Protein AF-A0A938G6I0-F1 (afdb_monomer)

Solvent-accessible surface area (backbone atoms only — not comparable to full-atom values): 7356 Å² total; per-residue (Å²): 133,81,82,84,54,78,93,68,68,74,86,89,58,90,56,39,65,61,42,30,53,54,43,53,52,42,55,72,77,40,34,78,64,28,43,48,64,47,94,86,26,35,68,63,27,29,54,54,15,49,56,52,21,49,72,75,74,45,82,75,90,55,61,20,56,57,22,28,51,54,26,38,61,70,45,63,64,65,42,77,38,63,44,85,41,86,46,99,92,44,81,42,45,28,29,26,34,36,41,43,80,79,64,86,80,63,58,55,76,81,36,58,67,30,36,68,71,62,56,69,50,82,68,86,130

Sequence (125 aa):
MKPLDLANWFVYDGEWEPTIAMKRELLAQRRESVLAFRDDAHDVAQEAAELVLAWVGKSTERRGVDALVDAALAVPDDLTVLRSIDTPDGEQLPFVAGVVCSPSRWRLTEKIGLDMLAVHKPVAL

Structure (mmCIF, N/CA/C/O backbone):
data_AF-A0A938G6I0-F1
#
_entry.id   AF-A0A938G6I0-F1
#
loop_
_atom_site.group_PDB
_atom_site.id
_atom_site.type_symbol
_atom_site.label_atom_id
_atom_site.label_alt_id
_atom_site.label_comp_id
_atom_site.label_asym_id
_atom_site.label_entity_id
_atom_site.label_seq_id
_atom_site.pdbx_PDB_ins_code
_atom_site.Cartn_x
_atom_site.Cartn_y
_atom_site.Cartn_z
_atom_site.occupancy
_atom_site.B_iso_or_equiv
_atom_site.auth_seq_id
_atom_site.auth_comp_id
_atom_site.auth_asym_id
_atom_site.auth_atom_id
_atom_site.pdbx_PDB_model_num
ATOM 1 N N . MET A 1 1 ? 16.148 13.675 -0.722 1.00 54.66 1 MET A N 1
ATOM 2 C CA . MET A 1 1 ? 15.130 12.979 0.091 1.00 54.66 1 MET A CA 1
ATOM 3 C C . MET A 1 1 ? 15.668 12.887 1.514 1.00 54.66 1 MET A C 1
ATOM 5 O O . MET A 1 1 ? 16.864 12.651 1.649 1.00 54.66 1 MET A O 1
ATOM 9 N N . LYS A 1 2 ? 14.867 13.153 2.553 1.00 74.69 2 LYS A N 1
ATOM 10 C CA . LYS A 1 2 ? 15.289 12.840 3.930 1.00 74.69 2 LYS A CA 1
ATOM 11 C C . LYS A 1 2 ? 15.040 11.344 4.172 1.00 74.69 2 LYS A C 1
ATOM 13 O O . LYS A 1 2 ? 14.037 10.856 3.655 1.00 74.69 2 LYS A O 1
ATOM 18 N N . PRO A 1 3 ? 15.919 10.634 4.898 1.00 84.38 3 PRO A N 1
ATOM 19 C CA . PRO A 1 3 ? 15.648 9.259 5.302 1.00 84.38 3 PRO A CA 1
ATOM 20 C C . PRO A 1 3 ? 14.330 9.171 6.074 1.00 84.38 3 PRO A C 1
ATOM 22 O O . PRO A 1 3 ? 13.983 10.100 6.808 1.00 84.38 3 PRO A O 1
ATOM 25 N N . LEU A 1 4 ? 13.612 8.067 5.894 1.00 84.56 4 LEU A N 1
ATOM 26 C CA . LEU A 1 4 ? 12.390 7.781 6.632 1.00 84.56 4 LEU A CA 1
ATOM 27 C C . LEU A 1 4 ? 12.716 7.547 8.116 1.00 84.56 4 LEU A C 1
ATOM 29 O O . LEU A 1 4 ? 13.595 6.744 8.431 1.00 84.56 4 LEU A O 1
ATOM 33 N N . ASP A 1 5 ? 12.009 8.227 9.020 1.00 90.25 5 ASP A N 1
ATOM 34 C CA . ASP A 1 5 ? 12.092 7.957 10.457 1.00 90.25 5 ASP A CA 1
ATOM 35 C C . ASP A 1 5 ? 11.136 6.821 10.825 1.00 90.25 5 ASP A C 1
ATOM 37 O O . ASP A 1 5 ? 9.941 7.027 11.032 1.00 90.25 5 ASP A O 1
ATOM 41 N N . LEU A 1 6 ? 11.678 5.607 10.918 1.00 88.81 6 LEU A N 1
ATOM 42 C CA . LEU A 1 6 ? 10.903 4.420 11.269 1.00 88.81 6 LEU A CA 1
ATOM 43 C C . LEU A 1 6 ? 10.353 4.459 12.700 1.00 88.81 6 LEU A C 1
ATOM 45 O O . LEU A 1 6 ? 9.429 3.710 12.990 1.00 88.81 6 LEU A O 1
ATOM 49 N N . ALA A 1 7 ? 10.858 5.308 13.601 1.00 90.12 7 ALA A N 1
ATOM 50 C CA . ALA A 1 7 ? 10.266 5.432 14.935 1.00 90.12 7 ALA A CA 1
ATOM 51 C C . ALA A 1 7 ? 8.933 6.200 14.907 1.00 90.12 7 ALA A C 1
ATOM 53 O O . ALA A 1 7 ? 8.085 5.983 15.768 1.00 90.12 7 ALA A O 1
ATOM 54 N N . ASN A 1 8 ? 8.736 7.062 13.905 1.00 90.31 8 ASN A N 1
ATOM 55 C CA . ASN A 1 8 ? 7.579 7.950 13.771 1.00 90.31 8 ASN A CA 1
ATOM 56 C C . ASN A 1 8 ? 7.008 7.893 12.345 1.00 90.31 8 ASN A C 1
ATOM 58 O O . ASN A 1 8 ? 6.769 8.929 11.727 1.00 90.31 8 ASN A O 1
ATOM 62 N N . TRP A 1 9 ? 6.848 6.682 11.799 1.00 93.06 9 TRP A N 1
ATOM 63 C CA . TRP A 1 9 ? 6.486 6.497 10.393 1.00 93.06 9 TRP A CA 1
ATOM 64 C C . TRP A 1 9 ? 5.067 6.995 10.090 1.00 93.06 9 TRP A C 1
ATOM 66 O O . TRP A 1 9 ? 4.906 7.899 9.271 1.00 93.06 9 TRP A O 1
ATOM 76 N N . PHE A 1 10 ? 4.048 6.439 10.750 1.00 92.56 10 PHE A N 1
ATOM 77 C CA . PHE A 1 10 ? 2.653 6.834 10.545 1.00 92.56 10 PHE A CA 1
ATOM 78 C C . PHE A 1 10 ? 2.139 7.684 11.706 1.00 92.56 10 PHE A C 1
ATOM 80 O O . PHE A 1 10 ? 2.535 7.504 12.860 1.00 92.56 10 PHE A O 1
ATOM 87 N N . VAL A 1 11 ? 1.230 8.608 11.399 1.00 91.06 11 VAL A N 1
ATOM 88 C CA . VAL A 1 11 ? 0.628 9.507 12.388 1.00 91.06 11 VAL A CA 1
ATOM 89 C C . VAL A 1 11 ? -0.610 8.847 12.980 1.00 91.06 11 VAL A C 1
ATOM 91 O O . VAL A 1 11 ? -1.516 8.449 12.255 1.00 91.06 11 VAL A O 1
ATOM 94 N N . TYR A 1 12 ? -0.650 8.742 14.307 1.00 92.25 12 TYR A N 1
ATOM 95 C CA . TYR A 1 12 ? -1.831 8.270 15.020 1.00 92.25 12 TYR A CA 1
ATOM 96 C C . TYR A 1 12 ? -2.694 9.460 15.449 1.00 92.25 12 TYR A C 1
ATOM 98 O O . TYR A 1 12 ? -2.299 10.233 16.325 1.00 92.25 12 TYR A O 1
ATOM 106 N N . ASP A 1 13 ? -3.867 9.610 14.837 1.00 94.06 13 ASP A N 1
ATOM 107 C CA . ASP A 1 13 ? -4.823 10.677 15.129 1.00 94.06 13 ASP A CA 1
ATOM 108 C C . ASP A 1 13 ? -6.284 10.192 15.024 1.00 94.06 13 ASP A C 1
ATOM 110 O O . ASP A 1 13 ? -6.568 8.995 14.926 1.00 94.06 13 ASP A O 1
ATOM 114 N N . GLY A 1 14 ? -7.232 11.131 15.106 1.00 95.19 14 GLY A N 1
ATOM 115 C CA . GLY A 1 14 ? -8.665 10.836 15.049 1.00 95.19 14 GLY A CA 1
ATOM 116 C C . GLY A 1 14 ? -9.153 10.288 13.704 1.00 95.19 14 GLY A C 1
ATOM 117 O O . GLY A 1 14 ? -10.247 9.729 13.661 1.00 95.19 14 GLY A O 1
ATOM 118 N N . GLU A 1 15 ? -8.358 10.397 12.637 1.00 94.56 15 GLU A N 1
ATOM 119 C CA . GLU A 1 15 ? -8.715 9.928 11.295 1.00 94.56 15 GLU A CA 1
ATOM 120 C C . GLU A 1 15 ? -8.315 8.471 11.054 1.00 94.56 15 GLU A C 1
ATOM 122 O O . GLU A 1 15 ? -8.711 7.892 10.040 1.00 94.56 15 GLU A O 1
ATOM 127 N N . TRP A 1 16 ? -7.590 7.845 11.989 1.00 96.62 16 TRP A N 1
ATOM 128 C CA . TRP A 1 16 ? -7.101 6.478 11.830 1.00 96.62 16 TRP A CA 1
ATOM 129 C C . TRP A 1 16 ? -8.227 5.480 11.535 1.00 96.62 16 TRP A C 1
ATOM 131 O O . TRP A 1 16 ? -8.306 4.915 10.445 1.00 96.62 16 TRP A O 1
ATOM 141 N N . GLU A 1 17 ? -9.140 5.289 12.488 1.00 97.50 17 GLU A N 1
ATOM 142 C CA . GLU A 1 17 ? -10.243 4.33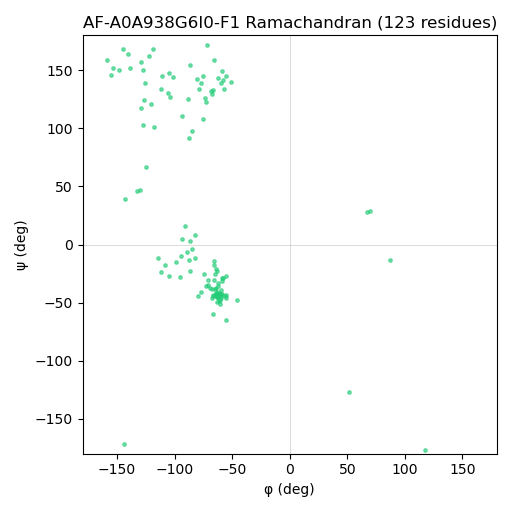3 12.349 1.00 97.50 17 GLU A CA 1
ATOM 143 C C . GLU A 1 17 ? -11.257 4.719 11.253 1.00 97.50 17 GLU A C 1
ATOM 145 O O . GLU A 1 17 ? -11.622 3.839 10.464 1.00 97.50 17 GLU A O 1
ATOM 150 N N . PRO A 1 18 ? -11.686 5.994 11.117 1.00 97.88 18 PRO A N 1
ATOM 151 C CA . PRO A 1 18 ? -12.545 6.411 10.006 1.00 97.88 18 PRO A CA 1
ATOM 152 C C . PRO A 1 18 ? -11.951 6.092 8.630 1.00 97.88 18 PRO A C 1
ATOM 154 O O . PRO A 1 18 ? -12.649 5.561 7.761 1.00 97.88 18 PRO A O 1
ATOM 157 N N . THR A 1 19 ? -10.652 6.342 8.442 1.00 97.62 19 THR A N 1
ATOM 158 C CA . THR A 1 19 ? -9.971 6.057 7.175 1.00 97.62 19 THR A CA 1
ATOM 159 C C . THR A 1 19 ? -9.906 4.554 6.921 1.00 97.62 19 THR A C 1
ATOM 161 O O . THR A 1 19 ? -10.231 4.106 5.821 1.00 97.62 19 THR A O 1
ATOM 164 N N . ILE A 1 20 ? -9.566 3.740 7.928 1.00 98.19 20 ILE A N 1
ATOM 165 C CA . ILE A 1 20 ? -9.575 2.275 7.785 1.00 98.19 20 ILE A CA 1
ATOM 166 C C . ILE A 1 20 ? -10.967 1.754 7.401 1.00 98.19 20 ILE A C 1
ATOM 168 O O . ILE A 1 20 ? -11.069 0.897 6.517 1.00 98.19 20 ILE A O 1
ATOM 172 N N . ALA A 1 21 ? -12.037 2.263 8.015 1.00 98.31 21 ALA A N 1
ATOM 173 C CA . ALA A 1 21 ? -13.407 1.869 7.687 1.00 98.31 21 ALA A CA 1
ATOM 174 C C . ALA A 1 21 ? -13.758 2.188 6.221 1.00 98.31 21 ALA A C 1
ATOM 176 O O . ALA A 1 21 ? -14.195 1.294 5.491 1.00 98.31 21 ALA A O 1
ATOM 177 N N . MET A 1 22 ? -13.459 3.407 5.758 1.00 98.12 22 MET A N 1
ATOM 178 C CA . MET A 1 22 ? -13.633 3.807 4.357 1.00 98.12 22 MET A CA 1
ATOM 179 C C . MET A 1 22 ? -12.870 2.878 3.398 1.00 98.12 22 MET A C 1
ATOM 181 O O . MET A 1 22 ? -13.414 2.433 2.385 1.00 98.12 22 MET A O 1
ATOM 185 N N . LYS A 1 23 ? -11.616 2.532 3.717 1.00 98.56 23 LYS A N 1
ATOM 186 C CA . LYS A 1 23 ? -10.807 1.639 2.873 1.00 98.56 23 LYS A CA 1
ATOM 187 C C . LYS A 1 23 ? -11.382 0.230 2.787 1.00 98.56 23 LYS A C 1
ATOM 189 O O . LYS A 1 23 ? -11.382 -0.357 1.704 1.00 98.56 23 LYS A O 1
ATOM 194 N N . ARG A 1 24 ? -11.926 -0.308 3.886 1.00 98.56 24 ARG A N 1
ATOM 195 C CA . ARG A 1 24 ? -12.623 -1.609 3.873 1.00 98.56 24 ARG A CA 1
ATOM 196 C C . ARG A 1 24 ? -13.821 -1.590 2.930 1.00 98.56 24 ARG A C 1
ATOM 198 O O . ARG A 1 24 ? -13.987 -2.528 2.152 1.00 98.56 24 ARG A O 1
ATOM 205 N N . GLU A 1 25 ? -14.625 -0.531 2.967 1.00 98.31 25 GLU A N 1
ATOM 206 C CA . GLU A 1 25 ? -15.783 -0.380 2.081 1.00 98.31 25 GLU A CA 1
ATOM 207 C C . GLU A 1 25 ? -15.368 -0.292 0.609 1.00 98.31 25 GLU A C 1
ATOM 209 O O . GLU A 1 25 ? -15.924 -0.999 -0.234 1.00 98.31 25 GLU A O 1
ATOM 214 N N . LEU A 1 26 ? -14.347 0.509 0.295 1.00 98.19 26 LEU A N 1
ATOM 215 C CA . LEU A 1 26 ? -13.832 0.649 -1.068 1.00 98.19 26 LEU A CA 1
ATOM 216 C C . LEU A 1 26 ? -13.238 -0.657 -1.605 1.00 98.19 26 LEU A C 1
ATOM 218 O O . LEU A 1 26 ? -13.522 -1.034 -2.741 1.00 98.19 26 LEU A O 1
ATOM 222 N N . LEU A 1 27 ? -12.475 -1.390 -0.793 1.00 97.94 27 LEU A N 1
ATOM 223 C CA . LEU A 1 27 ? -11.941 -2.700 -1.171 1.00 97.94 27 LEU A CA 1
ATOM 224 C C . LEU A 1 27 ? -13.039 -3.752 -1.367 1.00 97.94 27 LEU A C 1
ATOM 226 O O . LEU A 1 27 ? -12.864 -4.648 -2.191 1.00 97.94 27 LEU A O 1
ATOM 230 N N . ALA A 1 28 ? -14.156 -3.652 -0.643 1.00 98.00 28 ALA A N 1
ATOM 231 C CA . ALA A 1 28 ? -15.294 -4.555 -0.801 1.00 98.00 28 ALA A CA 1
ATOM 232 C C . ALA A 1 28 ? -16.138 -4.226 -2.044 1.00 98.00 28 ALA A C 1
ATOM 234 O O . ALA A 1 28 ? -16.573 -5.131 -2.751 1.00 98.00 28 ALA A O 1
ATOM 235 N N . GLN A 1 29 ? -16.374 -2.941 -2.318 1.00 97.62 29 GLN A N 1
ATOM 236 C CA . GLN A 1 29 ? -17.306 -2.504 -3.364 1.00 97.62 29 GLN A CA 1
ATOM 237 C C . GLN A 1 29 ? -16.631 -2.196 -4.704 1.00 97.62 29 GLN A C 1
ATOM 239 O O . GLN A 1 29 ? -17.274 -2.260 -5.749 1.00 97.62 29 GLN A O 1
ATOM 244 N N . ARG A 1 30 ? -15.357 -1.794 -4.688 1.00 95.75 30 ARG A N 1
ATOM 245 C CA . ARG A 1 30 ? -14.642 -1.242 -5.849 1.00 95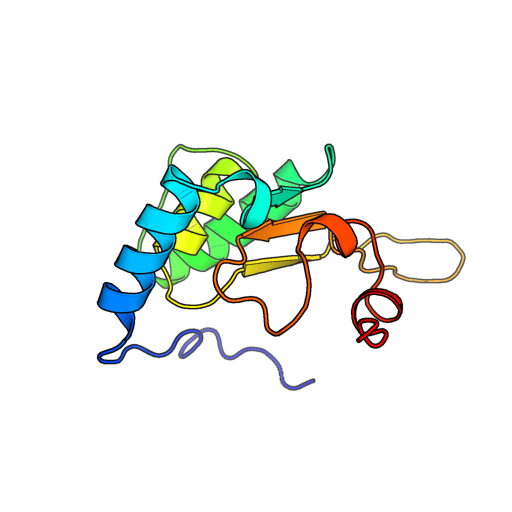.75 30 ARG A CA 1
ATOM 246 C C . ARG A 1 30 ? -13.182 -1.691 -5.897 1.00 95.75 30 ARG A C 1
ATOM 248 O O . ARG A 1 30 ? -12.311 -0.902 -6.272 1.00 95.75 30 ARG A O 1
ATOM 255 N N . ARG A 1 31 ? -12.915 -2.957 -5.548 1.00 96.81 31 ARG A N 1
ATOM 256 C CA . ARG A 1 31 ? -11.560 -3.531 -5.454 1.00 96.81 31 ARG A CA 1
ATOM 257 C C . ARG A 1 31 ? -10.682 -3.179 -6.654 1.00 96.81 31 ARG A C 1
ATOM 259 O O . ARG A 1 31 ? -9.580 -2.693 -6.461 1.00 96.81 31 ARG A O 1
ATOM 266 N N . GLU A 1 32 ? -11.196 -3.337 -7.869 1.00 95.19 32 GLU A N 1
ATOM 267 C CA . GLU A 1 32 ? -10.452 -3.085 -9.116 1.00 95.19 32 GLU A CA 1
ATOM 268 C C . GLU A 1 32 ? -10.038 -1.618 -9.319 1.00 95.19 32 GLU A C 1
ATOM 270 O O . GLU A 1 32 ? -9.109 -1.335 -10.069 1.00 95.19 32 GLU A O 1
ATOM 275 N N . SER A 1 33 ? -10.708 -0.668 -8.658 1.00 94.44 33 SER A N 1
ATOM 276 C CA . SER A 1 33 ? -10.332 0.750 -8.728 1.00 94.44 33 SER A CA 1
ATOM 277 C C . SER A 1 33 ? -9.276 1.156 -7.702 1.00 94.44 33 SER A C 1
ATOM 279 O O . SER A 1 33 ? -8.588 2.152 -7.917 1.00 94.44 33 SER A O 1
ATOM 281 N N . VAL A 1 34 ? -9.153 0.400 -6.605 1.00 97.69 34 VAL A N 1
ATOM 282 C CA . VAL A 1 34 ? -8.284 0.743 -5.466 1.00 97.69 34 VAL A CA 1
ATOM 283 C C . VAL A 1 34 ? -7.133 -0.231 -5.268 1.00 97.69 34 VAL A C 1
ATOM 285 O O . VAL A 1 34 ? -6.218 0.067 -4.514 1.00 97.69 34 VAL A O 1
ATOM 288 N N . LEU A 1 35 ? -7.150 -1.380 -5.940 1.00 98.44 35 LEU A N 1
ATOM 289 C CA . LEU A 1 35 ? -6.070 -2.354 -5.956 1.00 98.44 35 LEU A CA 1
ATOM 290 C C . LEU A 1 35 ? -5.691 -2.653 -7.405 1.00 98.44 35 LEU A C 1
ATOM 292 O O . LEU A 1 35 ? -6.523 -3.103 -8.189 1.00 98.44 35 LEU A O 1
ATOM 296 N N . ALA A 1 36 ? -4.417 -2.464 -7.730 1.00 98.19 36 ALA A N 1
ATOM 297 C CA . ALA A 1 36 ? -3.840 -2.904 -8.991 1.00 98.19 36 ALA A CA 1
ATOM 298 C C . ALA A 1 36 ? -2.370 -3.270 -8.791 1.00 98.19 36 ALA A C 1
ATOM 300 O O . ALA A 1 36 ? -1.687 -2.728 -7.918 1.00 98.19 36 ALA A O 1
ATOM 301 N N . PHE A 1 37 ? -1.897 -4.214 -9.595 1.00 98.44 37 PHE A N 1
ATOM 302 C CA . PHE A 1 37 ? -0.559 -4.773 -9.489 1.00 98.44 37 PHE A CA 1
ATOM 303 C C . PHE A 1 37 ? -0.138 -5.420 -10.810 1.00 98.44 37 PHE A C 1
ATOM 305 O O . PHE A 1 37 ? -0.980 -5.756 -11.640 1.00 98.44 37 PHE A O 1
ATOM 312 N N . ARG A 1 38 ? 1.171 -5.579 -10.998 1.00 97.62 38 ARG A N 1
ATOM 313 C CA . ARG A 1 38 ? 1.767 -6.419 -12.041 1.00 97.62 38 ARG A CA 1
ATOM 314 C C . ARG A 1 38 ? 1.907 -7.857 -11.548 1.00 97.62 38 ARG A C 1
ATOM 316 O O . ARG A 1 38 ? 2.089 -8.083 -10.354 1.00 97.62 38 ARG A O 1
ATOM 323 N N . ASP A 1 39 ? 1.926 -8.809 -12.475 1.00 96.50 39 ASP A N 1
ATOM 324 C CA . ASP A 1 39 ? 2.110 -10.237 -12.167 1.00 96.50 39 ASP A CA 1
ATOM 325 C C . ASP A 1 39 ? 3.424 -10.521 -11.417 1.00 96.50 39 ASP A C 1
ATOM 327 O O . ASP A 1 39 ? 3.508 -11.445 -10.611 1.00 96.50 39 ASP A O 1
ATOM 331 N N . ASP A 1 40 ? 4.447 -9.694 -11.637 1.00 96.00 40 ASP A N 1
ATOM 332 C CA . ASP A 1 40 ? 5.754 -9.780 -10.991 1.00 96.00 40 ASP A CA 1
ATOM 333 C C . ASP A 1 40 ? 5.853 -8.960 -9.693 1.00 96.00 40 ASP A C 1
ATOM 335 O O . ASP A 1 40 ? 6.953 -8.683 -9.237 1.00 96.00 40 ASP A O 1
ATOM 339 N N . ALA A 1 41 ? 4.750 -8.527 -9.077 1.00 97.88 41 ALA A N 1
ATOM 340 C CA . ALA A 1 41 ? 4.815 -7.635 -7.913 1.00 97.88 41 ALA A CA 1
ATOM 341 C C . ALA A 1 41 ? 4.777 -8.344 -6.545 1.00 97.88 41 ALA A C 1
ATOM 343 O O . ALA A 1 41 ? 4.954 -7.689 -5.519 1.00 97.88 41 ALA A O 1
ATOM 344 N N . HIS A 1 42 ? 4.495 -9.650 -6.497 1.00 98.31 42 HIS A N 1
ATOM 345 C CA . HIS A 1 42 ? 4.119 -10.333 -5.252 1.00 98.31 42 HIS A CA 1
ATOM 346 C C . HIS A 1 42 ? 5.215 -10.366 -4.174 1.00 98.31 42 HIS A C 1
ATOM 348 O O . HIS A 1 42 ? 4.910 -10.170 -3.005 1.00 98.31 42 HIS A O 1
ATOM 354 N N . ASP A 1 43 ? 6.469 -10.609 -4.529 1.00 98.06 43 ASP A N 1
ATOM 355 C CA . ASP A 1 43 ? 7.621 -10.603 -3.614 1.00 98.06 43 ASP A CA 1
ATOM 356 C C . ASP A 1 43 ? 7.863 -9.221 -2.982 1.00 98.06 43 ASP A C 1
ATOM 358 O O . ASP A 1 43 ? 7.938 -9.110 -1.762 1.00 98.06 43 ASP A O 1
ATOM 362 N N . VAL A 1 44 ? 7.899 -8.155 -3.785 1.00 97.94 44 VAL A N 1
ATOM 363 C CA . VAL A 1 44 ? 8.129 -6.790 -3.281 1.00 97.94 44 VAL A CA 1
ATOM 364 C C . VAL A 1 44 ? 6.913 -6.287 -2.492 1.00 97.94 44 VAL A C 1
ATOM 366 O O . VAL A 1 44 ? 7.052 -5.602 -1.480 1.00 97.94 44 VAL A O 1
ATOM 369 N N . ALA A 1 45 ? 5.699 -6.668 -2.906 1.00 98.62 45 ALA A N 1
ATOM 370 C 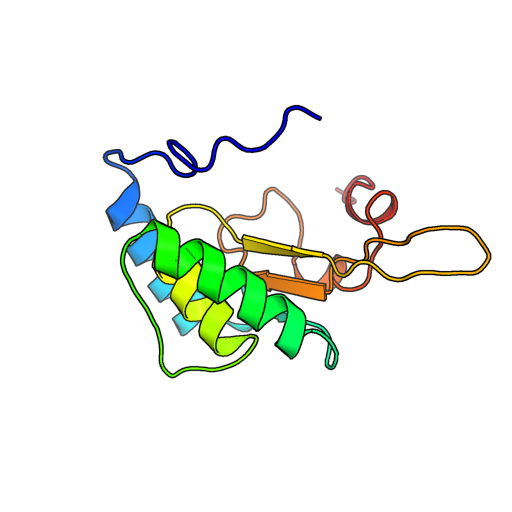CA . ALA A 1 45 ? 4.480 -6.382 -2.153 1.00 98.62 45 ALA A CA 1
ATOM 371 C C . ALA A 1 45 ? 4.462 -7.088 -0.787 1.00 98.62 45 ALA A C 1
ATOM 373 O O . ALA A 1 45 ? 3.997 -6.496 0.186 1.00 98.62 45 ALA A O 1
ATOM 374 N N . GLN A 1 46 ? 4.979 -8.321 -0.703 1.00 98.69 46 GLN A N 1
ATOM 375 C CA . GLN A 1 46 ? 5.134 -9.045 0.562 1.00 98.69 46 GLN A CA 1
ATOM 376 C C . GLN A 1 46 ? 6.062 -8.284 1.511 1.00 98.69 46 GLN A C 1
ATOM 378 O O . GLN A 1 46 ? 5.682 -8.035 2.651 1.00 98.69 46 GLN A O 1
ATOM 383 N N . GLU A 1 47 ? 7.250 -7.902 1.042 1.00 98.31 47 GLU A N 1
ATOM 384 C CA . GLU A 1 47 ? 8.240 -7.195 1.860 1.00 98.31 47 GLU A CA 1
ATOM 385 C C . GLU A 1 47 ? 7.682 -5.867 2.390 1.00 98.31 47 GLU A C 1
ATOM 387 O O . GLU A 1 47 ? 7.752 -5.583 3.587 1.00 98.31 47 GLU A O 1
ATOM 392 N N . ALA A 1 48 ? 7.037 -5.082 1.520 1.00 98.06 48 ALA A N 1
ATOM 393 C CA . ALA A 1 48 ? 6.385 -3.839 1.919 1.00 98.06 48 ALA A CA 1
ATOM 394 C C . ALA A 1 48 ? 5.293 -4.073 2.978 1.00 98.06 48 ALA A C 1
ATOM 396 O O . ALA A 1 48 ? 5.199 -3.324 3.954 1.00 98.06 48 ALA A O 1
ATOM 397 N N . ALA A 1 49 ? 4.482 -5.122 2.810 1.00 98.75 49 ALA A N 1
ATOM 398 C CA . ALA A 1 49 ? 3.439 -5.473 3.763 1.00 98.75 49 ALA A CA 1
ATOM 399 C C . ALA A 1 49 ? 4.009 -5.853 5.133 1.00 98.75 49 ALA A C 1
ATOM 401 O O . ALA A 1 49 ? 3.507 -5.386 6.153 1.00 98.75 49 ALA A O 1
ATOM 402 N N . GLU A 1 50 ? 5.060 -6.673 5.162 1.00 98.50 50 GLU A N 1
ATOM 403 C CA . GLU A 1 50 ? 5.725 -7.107 6.392 1.00 98.50 50 GLU A CA 1
ATOM 404 C C . GLU A 1 50 ? 6.312 -5.925 7.164 1.00 98.50 50 GLU A C 1
ATOM 406 O O . GLU A 1 50 ? 6.116 -5.843 8.375 1.00 98.50 50 GLU A O 1
ATOM 411 N N . LEU A 1 51 ? 6.952 -4.974 6.476 1.00 97.38 51 LEU A N 1
ATOM 412 C CA . LEU A 1 51 ? 7.496 -3.765 7.099 1.00 97.38 51 LEU A CA 1
ATOM 413 C C . LEU A 1 51 ? 6.402 -2.915 7.759 1.00 97.38 51 LEU A C 1
ATOM 415 O O . LEU A 1 51 ? 6.538 -2.516 8.917 1.00 97.38 51 LEU A O 1
ATOM 419 N N . VAL A 1 52 ? 5.305 -2.658 7.041 1.00 98.12 52 VAL A N 1
ATOM 420 C CA . VAL A 1 52 ? 4.189 -1.847 7.552 1.00 98.12 52 VAL A CA 1
ATOM 421 C C . VAL A 1 52 ? 3.470 -2.558 8.698 1.00 98.12 52 VAL A C 1
ATOM 423 O O . VAL A 1 52 ? 3.204 -1.948 9.734 1.00 98.12 52 VAL A O 1
ATOM 426 N N . LEU A 1 53 ? 3.174 -3.852 8.546 1.00 98.44 53 LEU A N 1
ATOM 427 C CA . LEU A 1 53 ? 2.494 -4.638 9.575 1.00 98.44 53 LEU A CA 1
ATOM 428 C C . LEU A 1 53 ? 3.349 -4.762 10.838 1.00 98.44 53 LEU A C 1
ATOM 430 O O . LEU A 1 53 ? 2.831 -4.545 11.932 1.00 98.44 53 LEU A O 1
ATOM 434 N N . ALA A 1 54 ? 4.650 -5.029 10.700 1.00 97.56 54 ALA A N 1
ATOM 435 C CA . ALA A 1 54 ? 5.563 -5.088 11.835 1.00 97.56 54 ALA A CA 1
ATOM 436 C C . ALA A 1 54 ? 5.606 -3.756 12.594 1.00 97.56 54 ALA A C 1
ATOM 438 O O . ALA A 1 54 ? 5.602 -3.759 13.825 1.00 97.56 54 ALA A O 1
ATOM 439 N N . TRP A 1 55 ? 5.579 -2.624 11.880 1.00 97.06 55 TRP A N 1
ATOM 440 C CA . TRP A 1 55 ? 5.568 -1.297 12.498 1.00 97.06 55 TRP A CA 1
ATOM 441 C C . TRP A 1 55 ? 4.335 -1.065 13.383 1.00 97.06 55 TRP A C 1
ATOM 443 O O . TRP A 1 55 ? 4.464 -0.573 14.501 1.00 97.06 55 TRP A O 1
ATOM 453 N N . VAL A 1 56 ? 3.146 -1.491 12.939 1.00 96.62 56 VAL A N 1
ATOM 454 C CA . VAL A 1 56 ? 1.913 -1.429 13.752 1.00 96.62 56 VAL A CA 1
ATOM 455 C C . VAL A 1 56 ? 1.766 -2.598 14.743 1.00 96.62 56 VAL A C 1
ATOM 457 O O . VAL A 1 56 ? 0.702 -2.763 15.343 1.00 96.62 56 VAL A O 1
ATOM 460 N N . GLY A 1 57 ? 2.791 -3.443 14.905 1.00 97.31 57 GLY A N 1
ATOM 461 C CA . GLY A 1 57 ? 2.768 -4.591 15.816 1.00 97.31 57 GLY A CA 1
ATOM 462 C C . GLY A 1 57 ? 1.831 -5.726 15.385 1.00 97.31 57 GLY A C 1
ATOM 463 O O . GLY A 1 57 ? 1.285 -6.433 16.233 1.00 97.31 57 GLY A O 1
ATOM 464 N N . LYS A 1 58 ? 1.610 -5.889 14.078 1.00 98.06 58 LYS A N 1
ATOM 465 C CA . LYS A 1 58 ? 0.750 -6.918 13.475 1.00 98.06 58 LYS A CA 1
ATOM 466 C C . LYS A 1 58 ? 1.548 -7.836 12.547 1.00 98.06 58 LYS A C 1
ATOM 468 O O . LYS A 1 58 ? 2.678 -7.557 12.162 1.00 98.06 58 LYS A O 1
ATOM 473 N N . SER A 1 59 ? 0.917 -8.934 12.155 1.00 97.88 59 SER A N 1
ATOM 474 C CA . SER A 1 59 ? 1.379 -9.838 11.103 1.00 97.88 59 SER A CA 1
ATOM 475 C C . SER A 1 59 ? 0.174 -10.389 10.339 1.00 97.88 59 SER A C 1
ATOM 477 O O . SER A 1 59 ? -0.972 -10.219 10.763 1.00 97.88 59 SER A O 1
ATOM 479 N N . THR A 1 60 ? 0.421 -11.029 9.197 1.00 97.94 60 THR A N 1
ATOM 480 C CA . THR A 1 60 ? -0.609 -11.722 8.414 1.00 97.94 60 THR A CA 1
ATOM 481 C C . THR A 1 60 ? -0.079 -13.047 7.878 1.00 97.94 60 THR A C 1
ATOM 483 O O . THR A 1 60 ? 1.118 -13.198 7.641 1.00 97.94 60 THR A O 1
ATOM 486 N N . GLU A 1 61 ? -0.981 -14.006 7.678 1.00 98.12 61 GLU A N 1
ATOM 487 C CA . GLU A 1 61 ? -0.703 -15.263 6.972 1.00 98.12 61 GLU A CA 1
ATOM 488 C C . GLU A 1 61 ? -0.917 -15.137 5.454 1.00 98.12 61 GLU A C 1
ATOM 490 O O . GLU A 1 61 ? -0.499 -16.012 4.689 1.00 98.12 61 GLU A O 1
ATOM 495 N N . ARG A 1 62 ? -1.567 -14.054 4.997 1.00 98.50 62 ARG A N 1
ATOM 496 C CA . ARG A 1 62 ? -1.742 -13.772 3.567 1.00 98.50 62 ARG A CA 1
ATOM 497 C C . ARG A 1 62 ? -0.400 -13.480 2.909 1.00 98.50 62 ARG A C 1
ATOM 499 O O . ARG A 1 62 ? 0.574 -13.134 3.575 1.00 98.50 62 ARG A O 1
ATOM 506 N N . ARG A 1 63 ? -0.346 -13.637 1.582 1.00 98.50 63 ARG A N 1
ATOM 507 C CA . ARG A 1 63 ? 0.901 -13.545 0.817 1.00 98.50 63 ARG A CA 1
ATOM 508 C C . ARG A 1 63 ? 0.824 -12.566 -0.349 1.00 98.50 63 ARG A C 1
ATOM 510 O O . ARG A 1 63 ? -0.229 -12.361 -0.949 1.00 98.50 63 ARG A O 1
ATOM 517 N N . GLY A 1 64 ? 1.971 -11.985 -0.676 1.00 98.44 64 GLY A N 1
ATOM 518 C CA . GLY A 1 64 ? 2.173 -11.013 -1.739 1.00 98.44 64 GLY A CA 1
ATOM 519 C C . GLY A 1 64 ? 1.193 -9.852 -1.678 1.00 98.44 64 GLY A C 1
ATOM 520 O O . GLY A 1 64 ? 1.032 -9.216 -0.642 1.00 98.44 64 GLY A O 1
ATOM 521 N N . VAL A 1 65 ? 0.506 -9.585 -2.786 1.00 98.56 65 VAL A N 1
ATOM 522 C CA . VAL A 1 65 ? -0.458 -8.481 -2.879 1.00 98.56 65 VAL A CA 1
ATOM 523 C C . VAL A 1 65 ? -1.593 -8.590 -1.853 1.00 98.56 65 VAL A C 1
ATOM 525 O O . VAL A 1 65 ? -2.065 -7.571 -1.358 1.00 98.56 65 VAL A O 1
ATOM 528 N N . ASP A 1 66 ? -2.008 -9.795 -1.462 1.00 98.62 66 ASP A N 1
ATOM 529 C CA . ASP A 1 66 ? -3.030 -9.937 -0.423 1.00 98.62 66 ASP A CA 1
ATOM 530 C C . ASP A 1 66 ? -2.503 -9.560 0.971 1.00 98.62 66 ASP A C 1
ATOM 532 O O . ASP A 1 66 ? -3.262 -9.034 1.783 1.00 98.62 66 ASP A O 1
ATOM 536 N N . ALA A 1 67 ? -1.206 -9.753 1.236 1.00 98.75 67 ALA A N 1
ATOM 537 C CA . ALA A 1 67 ? -0.567 -9.212 2.436 1.00 98.75 67 ALA A CA 1
ATOM 538 C C . ALA A 1 67 ? -0.510 -7.677 2.385 1.00 98.75 67 ALA A C 1
ATOM 540 O O . ALA A 1 67 ? -0.764 -7.014 3.389 1.00 98.75 67 ALA A O 1
ATOM 541 N N . LEU A 1 68 ? -0.247 -7.103 1.203 1.00 98.81 68 LEU A N 1
ATOM 542 C CA . LEU A 1 68 ? -0.259 -5.6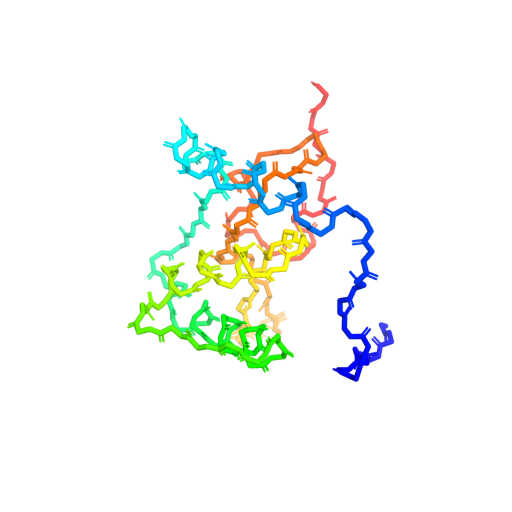51 0.997 1.00 98.81 68 LEU A CA 1
ATOM 543 C C . LEU A 1 68 ? -1.646 -5.046 1.255 1.00 98.81 68 LEU A C 1
ATOM 545 O O . LEU A 1 68 ? -1.738 -3.953 1.808 1.00 98.81 68 LEU A O 1
ATOM 549 N N . VAL A 1 69 ? -2.725 -5.758 0.918 1.00 98.81 69 VAL A N 1
ATOM 550 C CA . VAL A 1 69 ? -4.094 -5.350 1.277 1.00 98.81 69 VAL A CA 1
ATOM 551 C C . VAL A 1 69 ? -4.284 -5.317 2.792 1.00 98.81 69 VAL A C 1
ATOM 553 O O . VAL A 1 69 ? -4.833 -4.343 3.304 1.00 98.81 69 VAL A O 1
ATOM 556 N N . ASP A 1 70 ? -3.809 -6.329 3.521 1.00 98.81 70 ASP A N 1
ATOM 557 C CA . ASP A 1 70 ? -3.888 -6.335 4.986 1.00 98.81 70 ASP A CA 1
ATOM 558 C C . ASP A 1 70 ? -3.075 -5.184 5.601 1.00 98.81 70 ASP A C 1
ATOM 560 O O . ASP A 1 70 ? -3.558 -4.513 6.513 1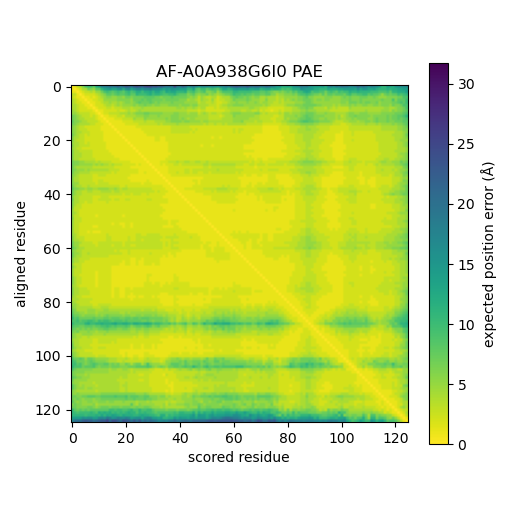.00 98.81 70 ASP A O 1
ATOM 564 N N . ALA A 1 71 ? -1.882 -4.904 5.066 1.00 98.69 71 ALA A N 1
ATOM 565 C CA . ALA A 1 71 ? -1.055 -3.770 5.475 1.00 98.69 71 ALA A CA 1
ATOM 566 C C . ALA A 1 71 ? -1.747 -2.423 5.212 1.00 98.69 71 ALA A C 1
ATOM 568 O O . ALA A 1 71 ? -1.809 -1.569 6.095 1.00 98.69 71 ALA A O 1
ATOM 569 N N . ALA A 1 72 ? -2.347 -2.252 4.033 1.00 98.44 72 ALA A N 1
ATOM 570 C CA . ALA A 1 72 ? -3.107 -1.054 3.690 1.00 98.44 72 ALA A CA 1
ATOM 571 C C . ALA A 1 72 ? -4.367 -0.886 4.553 1.00 98.44 72 ALA A C 1
ATOM 57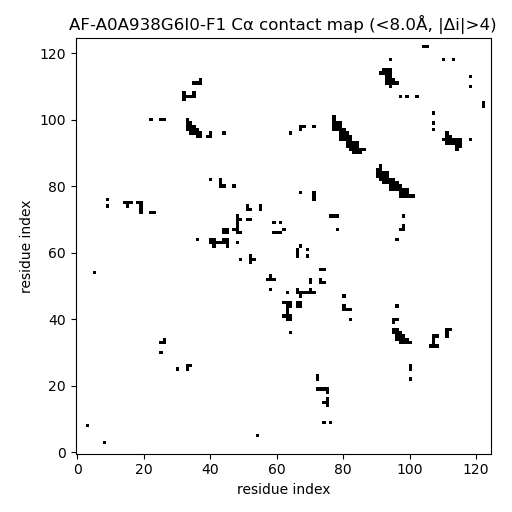3 O O . ALA A 1 72 ? -4.828 0.231 4.755 1.00 98.44 72 ALA A O 1
ATOM 574 N N . LEU A 1 73 ? -4.924 -1.971 5.095 1.00 98.44 73 LEU A N 1
ATOM 575 C CA . LEU A 1 73 ? -6.018 -1.940 6.071 1.00 98.44 73 LEU A CA 1
ATOM 576 C C . LEU A 1 73 ? -5.541 -1.792 7.525 1.00 98.44 73 LEU A C 1
ATOM 578 O O . LEU A 1 73 ? -6.366 -1.830 8.445 1.00 98.44 73 LEU A O 1
ATOM 582 N N . ALA A 1 74 ? -4.235 -1.639 7.742 1.00 98.19 74 ALA A N 1
ATOM 583 C CA . ALA A 1 74 ? -3.640 -1.490 9.060 1.00 98.19 74 ALA A CA 1
ATOM 584 C C . ALA A 1 74 ? -3.135 -0.071 9.356 1.00 98.19 74 ALA A C 1
ATOM 586 O O . ALA A 1 74 ? -2.969 0.233 10.532 1.00 98.19 74 ALA A O 1
ATOM 587 N N . VAL A 1 75 ? -2.937 0.770 8.336 1.00 97.56 75 VAL A N 1
ATOM 588 C CA . VAL A 1 75 ? -2.512 2.181 8.443 1.00 97.56 75 VAL A CA 1
ATOM 589 C C . VAL A 1 75 ? -3.447 3.087 7.637 1.00 97.56 75 VAL A C 1
ATOM 591 O O . VAL A 1 75 ? -4.070 2.566 6.721 1.00 97.56 75 VAL A O 1
ATOM 594 N N . PRO A 1 76 ? -3.580 4.398 7.907 1.00 96.50 76 PRO A N 1
ATOM 595 C CA . PRO A 1 76 ? -4.490 5.285 7.167 1.00 96.50 76 PRO A CA 1
ATOM 596 C C . PRO A 1 76 ? -4.008 5.601 5.748 1.00 96.50 76 PRO A C 1
ATOM 598 O O . PRO A 1 76 ? -4.820 5.639 4.824 1.00 96.50 76 PRO A O 1
ATOM 601 N N . ASP A 1 77 ? -2.698 5.732 5.557 1.00 96.06 77 ASP A N 1
ATOM 602 C CA . ASP A 1 77 ? -2.070 6.051 4.277 1.00 96.06 77 ASP A CA 1
ATOM 603 C C . ASP A 1 77 ? -2.379 5.027 3.173 1.00 96.06 77 ASP A C 1
ATOM 605 O O . ASP A 1 77 ? -2.566 3.827 3.413 1.00 96.06 77 ASP A O 1
ATOM 609 N N . ASP A 1 78 ? -2.419 5.520 1.937 1.00 96.81 78 ASP A N 1
ATOM 610 C CA . ASP A 1 78 ? -2.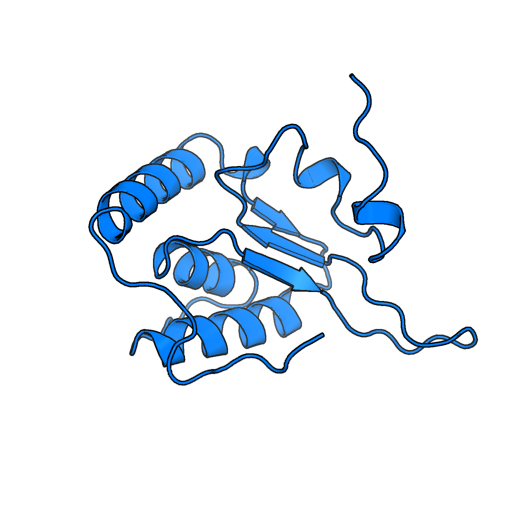434 4.685 0.740 1.00 96.81 78 ASP A CA 1
ATOM 611 C C . ASP A 1 78 ? -1.024 4.146 0.469 1.00 96.81 78 ASP A C 1
ATOM 613 O O . ASP A 1 78 ? -0.030 4.866 0.588 1.00 96.81 78 ASP A O 1
ATOM 617 N N . LEU A 1 79 ? -0.925 2.875 0.076 1.00 97.69 79 LEU A N 1
ATOM 618 C CA . LEU A 1 79 ? 0.361 2.211 -0.123 1.00 97.69 79 LEU A CA 1
ATOM 619 C C . LEU A 1 79 ? 0.657 2.040 -1.610 1.00 97.69 79 LEU A C 1
ATOM 621 O O . LEU A 1 79 ? -0.157 1.517 -2.373 1.00 97.69 79 LEU A O 1
ATOM 625 N N . THR A 1 80 ? 1.864 2.438 -2.009 1.00 97.25 80 THR A N 1
ATOM 626 C CA . THR A 1 80 ? 2.417 2.199 -3.346 1.00 97.25 80 THR A CA 1
ATOM 627 C C . THR A 1 80 ? 3.765 1.504 -3.221 1.00 97.25 80 THR A C 1
ATOM 629 O O . THR A 1 80 ? 4.553 1.820 -2.332 1.00 97.25 80 THR A O 1
ATOM 632 N N . VAL A 1 81 ? 4.017 0.532 -4.092 1.00 97.75 81 VAL A N 1
ATOM 633 C CA . VAL A 1 81 ? 5.209 -0.313 -4.065 1.00 97.75 81 VAL A CA 1
ATOM 634 C C . VAL A 1 81 ? 5.951 -0.149 -5.380 1.00 97.75 81 VAL A C 1
ATOM 636 O O . VAL A 1 81 ? 5.402 -0.410 -6.454 1.00 97.75 81 VAL A O 1
ATOM 639 N N . LEU A 1 82 ? 7.204 0.285 -5.287 1.00 96.75 82 LEU A N 1
ATOM 640 C CA . LEU A 1 82 ? 8.126 0.376 -6.414 1.00 96.75 82 LEU A CA 1
ATOM 641 C C . LEU A 1 82 ? 9.082 -0.815 -6.375 1.00 96.75 82 LEU A C 1
ATOM 643 O O . LEU A 1 82 ? 9.499 -1.231 -5.298 1.00 96.75 82 LEU A O 1
ATOM 647 N N . ARG A 1 83 ? 9.457 -1.338 -7.541 1.00 95.69 83 ARG A N 1
ATOM 648 C CA . ARG A 1 83 ? 10.493 -2.374 -7.658 1.00 95.69 83 ARG A CA 1
ATOM 649 C C . ARG A 1 83 ? 11.773 -1.733 -8.169 1.00 95.69 83 ARG A C 1
ATOM 651 O O . ARG A 1 83 ? 11.728 -1.108 -9.218 1.00 95.69 83 ARG A O 1
ATOM 658 N N . SER A 1 84 ? 12.893 -1.927 -7.479 1.00 93.75 84 SER A N 1
ATOM 659 C CA . SER A 1 84 ? 14.208 -1.606 -8.044 1.00 93.75 84 SER A CA 1
ATOM 660 C C . SER A 1 84 ? 14.582 -2.642 -9.103 1.00 93.75 84 SER A C 1
ATOM 662 O O . SER A 1 84 ? 14.500 -3.850 -8.865 1.00 93.75 84 SER A O 1
ATOM 664 N N . ILE A 1 85 ? 14.908 -2.164 -10.302 1.00 93.00 85 ILE A N 1
ATOM 665 C CA . ILE A 1 85 ? 15.350 -2.975 -11.435 1.00 93.00 85 ILE A CA 1
ATOM 666 C C . ILE A 1 85 ? 16.638 -2.370 -11.978 1.00 93.00 85 ILE A C 1
ATOM 668 O O . ILE A 1 85 ? 16.635 -1.252 -12.497 1.00 93.00 85 ILE A O 1
ATOM 672 N N . ASP A 1 86 ? 17.721 -3.138 -11.922 1.00 93.94 86 ASP A N 1
ATOM 673 C CA . ASP A 1 86 ? 18.973 -2.779 -12.577 1.00 93.94 86 ASP A CA 1
ATOM 674 C C . ASP A 1 86 ? 18.837 -2.941 -14.093 1.00 93.94 86 ASP A C 1
ATOM 676 O O . ASP A 1 86 ? 18.537 -4.025 -14.603 1.00 93.94 86 ASP A O 1
ATOM 680 N N . THR A 1 87 ? 19.078 -1.860 -14.831 1.00 89.31 87 THR A N 1
ATOM 681 C CA . THR A 1 87 ? 19.121 -1.869 -16.297 1.00 89.31 87 THR A CA 1
ATOM 682 C C . THR A 1 87 ? 20.476 -1.363 -16.794 1.00 89.31 87 THR A C 1
ATOM 684 O O . THR A 1 87 ? 21.191 -0.694 -16.044 1.00 89.31 87 THR A O 1
ATOM 687 N N . PRO A 1 88 ? 20.856 -1.628 -18.060 1.00 93.44 88 PRO A N 1
ATOM 688 C CA . PRO A 1 88 ? 22.079 -1.066 -18.640 1.00 93.44 88 PRO A CA 1
ATOM 689 C C . PRO A 1 88 ? 22.148 0.468 -18.580 1.00 93.44 88 PRO A C 1
ATOM 691 O O . PRO A 1 88 ? 23.243 1.023 -18.516 1.00 93.44 88 PRO A O 1
ATOM 694 N N . ASP A 1 89 ? 20.991 1.136 -18.561 1.00 89.31 89 ASP A N 1
ATOM 695 C CA . ASP A 1 89 ? 20.863 2.596 -18.525 1.00 89.31 89 ASP A CA 1
ATOM 696 C C . ASP A 1 89 ? 20.726 3.157 -17.092 1.00 89.31 89 ASP A C 1
ATOM 698 O O . ASP A 1 89 ? 20.529 4.359 -16.909 1.00 89.31 89 ASP A O 1
ATOM 702 N N . GLY A 1 90 ? 20.843 2.301 -16.068 1.00 90.25 90 GLY A N 1
ATOM 703 C CA . GLY A 1 90 ? 20.738 2.654 -14.650 1.00 90.25 90 GLY A CA 1
ATOM 704 C C . GLY A 1 90 ? 19.573 1.976 -13.925 1.00 90.25 90 GLY A C 1
ATOM 705 O O . GLY A 1 90 ? 18.851 1.151 -14.487 1.00 90.25 90 GLY A O 1
ATOM 706 N N . GLU A 1 91 ? 19.396 2.319 -12.650 1.00 92.31 91 GLU A N 1
ATOM 707 C CA . GLU A 1 91 ? 18.285 1.820 -11.835 1.00 92.31 91 GLU A CA 1
ATOM 708 C C . GLU A 1 91 ? 16.951 2.397 -12.329 1.00 92.31 91 GLU A C 1
ATOM 710 O O . GLU A 1 91 ? 16.798 3.608 -12.516 1.00 92.31 91 GLU A O 1
ATOM 715 N N . GLN A 1 92 ? 15.963 1.522 -12.498 1.00 91.81 92 GLN A N 1
ATOM 716 C CA . GLN A 1 92 ? 14.573 1.897 -12.717 1.00 91.81 92 GLN A CA 1
ATOM 717 C C . GLN A 1 92 ? 13.726 1.524 -11.503 1.00 91.81 92 GLN A C 1
ATOM 719 O O . GLN A 1 92 ? 13.940 0.495 -10.868 1.00 91.81 92 GLN A O 1
ATOM 724 N N . LEU A 1 93 ? 12.725 2.359 -11.218 1.00 94.00 93 LEU A N 1
ATOM 725 C CA . LEU A 1 93 ? 11.785 2.180 -10.110 1.00 94.00 93 LEU A CA 1
ATOM 726 C C . LEU A 1 93 ? 10.335 2.198 -10.619 1.00 94.00 93 LEU A C 1
ATOM 728 O O . LEU A 1 93 ? 9.609 3.161 -10.351 1.00 94.00 93 LEU A O 1
ATOM 732 N N . PRO A 1 94 ? 9.894 1.203 -11.413 1.00 96.12 94 PRO A N 1
ATOM 733 C CA . PRO A 1 94 ? 8.497 1.102 -11.809 1.00 96.12 94 PRO A CA 1
ATOM 734 C C . PRO A 1 94 ? 7.571 0.912 -10.607 1.00 96.12 94 PRO A C 1
ATOM 736 O O . PRO A 1 94 ? 7.880 0.173 -9.671 1.00 96.12 94 PRO A O 1
ATOM 739 N N . PHE A 1 95 ? 6.391 1.522 -10.682 1.00 97.00 95 PHE A N 1
ATOM 740 C CA . PHE A 1 95 ? 5.289 1.298 -9.754 1.00 97.00 95 PHE A CA 1
ATOM 741 C C . PHE A 1 95 ? 4.618 -0.048 -10.039 1.00 97.00 95 PHE A C 1
ATOM 743 O O . PHE A 1 95 ? 3.946 -0.204 -11.056 1.00 9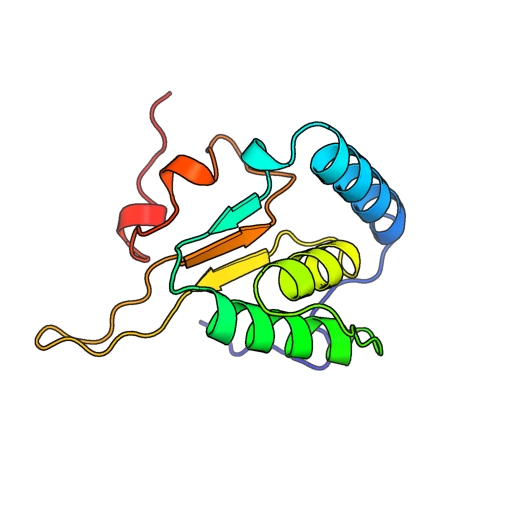7.00 95 PHE A O 1
ATOM 750 N N . VAL A 1 96 ? 4.817 -1.044 -9.173 1.00 98.12 96 VAL A N 1
ATOM 751 C CA . VAL A 1 96 ? 4.441 -2.438 -9.465 1.00 98.12 96 VAL A CA 1
ATOM 752 C C . VAL A 1 96 ? 3.186 -2.921 -8.751 1.00 98.12 96 VAL A C 1
ATOM 754 O O . VAL A 1 96 ? 2.512 -3.796 -9.283 1.00 98.12 96 VAL A O 1
ATOM 757 N N . ALA A 1 97 ? 2.835 -2.365 -7.594 1.00 98.44 97 ALA A N 1
ATOM 758 C CA . ALA A 1 97 ? 1.603 -2.700 -6.878 1.00 98.44 97 ALA A CA 1
ATOM 759 C C . ALA A 1 97 ? 1.168 -1.553 -5.979 1.00 98.44 97 ALA A C 1
ATOM 761 O O . ALA A 1 97 ? 2.011 -0.889 -5.384 1.00 98.44 97 ALA A O 1
ATOM 762 N N . GLY A 1 98 ? -0.135 -1.348 -5.820 1.00 98.00 98 GLY A N 1
ATOM 763 C CA . GLY A 1 98 ? -0.645 -0.366 -4.872 1.00 98.00 98 GLY A CA 1
ATOM 764 C C . GLY A 1 98 ? -2.037 -0.689 -4.362 1.00 98.00 98 GLY A C 1
ATOM 765 O O . GLY A 1 98 ? -2.840 -1.302 -5.065 1.00 98.00 98 GLY A O 1
ATOM 766 N N . VAL A 1 99 ? -2.307 -0.234 -3.142 1.00 98.56 99 VAL A N 1
ATOM 767 C CA . VAL A 1 99 ? -3.643 -0.148 -2.553 1.00 98.56 99 VAL A CA 1
ATOM 768 C C . VAL A 1 99 ? -3.902 1.331 -2.281 1.00 98.56 99 VAL A C 1
ATOM 770 O O . VAL A 1 99 ? -3.362 1.891 -1.328 1.00 98.56 99 VAL A O 1
ATOM 773 N N . VAL A 1 100 ? -4.670 1.969 -3.165 1.00 97.81 100 VAL A N 1
ATOM 774 C CA . VAL A 1 100 ? -4.868 3.423 -3.205 1.00 97.81 100 VAL A CA 1
ATOM 775 C C . VAL A 1 100 ? -6.360 3.738 -3.204 1.00 97.81 100 VAL A C 1
ATOM 777 O O . VAL A 1 100 ? -7.043 3.599 -4.217 1.00 97.81 100 VAL A O 1
ATOM 780 N N . CYS A 1 101 ? -6.871 4.151 -2.051 1.00 96.50 101 CYS A N 1
ATOM 781 C CA . CYS A 1 101 ? -8.288 4.388 -1.798 1.00 96.50 101 CYS A CA 1
ATOM 782 C C . CYS A 1 101 ? -8.690 5.866 -1.903 1.00 96.50 101 CYS A C 1
ATOM 784 O O . CYS A 1 101 ? -9.877 6.164 -2.023 1.00 96.50 101 CYS A O 1
ATOM 786 N N . SER A 1 102 ? -7.727 6.788 -1.891 1.00 91.94 102 SER A N 1
ATOM 787 C CA . SER A 1 102 ? -7.963 8.235 -1.923 1.00 91.94 102 SER A CA 1
ATOM 788 C C . SER A 1 102 ? -7.140 8.981 -2.996 1.00 91.94 102 SER A C 1
ATOM 790 O O . SER A 1 102 ? -6.553 10.033 -2.722 1.00 91.94 102 SER A O 1
ATOM 792 N N . PRO A 1 103 ? -7.080 8.497 -4.258 1.00 89.56 103 PRO A N 1
ATOM 793 C CA . PRO A 1 103 ? -6.247 9.122 -5.280 1.00 89.56 103 PRO A CA 1
ATOM 794 C C . PRO A 1 103 ? -6.752 10.522 -5.660 1.00 89.56 103 PRO A C 1
ATOM 796 O O . PRO A 1 103 ? -7.926 10.740 -5.967 1.00 89.56 103 PRO A O 1
ATOM 799 N N . SER A 1 104 ? -5.840 11.492 -5.725 1.00 86.69 104 SER A N 1
ATOM 800 C CA . SER A 1 104 ? -6.168 12.871 -6.101 1.00 86.69 104 SER A CA 1
ATOM 801 C C . SER A 1 104 ? -6.114 13.077 -7.617 1.00 86.69 104 SER A C 1
ATOM 803 O O . SER A 1 104 ? -5.079 13.453 -8.161 1.00 86.69 104 SER A O 1
ATOM 805 N N . ARG A 1 105 ? -7.258 12.886 -8.293 1.00 85.19 105 ARG A N 1
ATOM 806 C CA . ARG A 1 105 ? -7.456 13.130 -9.742 1.00 85.19 105 ARG A CA 1
ATOM 807 C C . ARG A 1 105 ? -6.678 12.193 -10.676 1.00 85.19 105 ARG A C 1
ATOM 809 O O . ARG A 1 105 ? -6.368 12.588 -11.790 1.00 85.19 105 ARG A O 1
ATOM 816 N N . TRP A 1 106 ? -6.377 10.966 -10.256 1.00 90.81 106 TRP A N 1
ATOM 817 C CA . TRP A 1 106 ? -5.750 9.945 -11.107 1.00 90.81 106 TRP A CA 1
ATOM 818 C C . TRP A 1 106 ? -6.351 8.563 -10.851 1.00 90.81 106 TRP A C 1
ATOM 820 O O . TRP A 1 106 ? -7.027 8.356 -9.842 1.00 90.81 106 TRP A O 1
ATOM 830 N N . ARG A 1 107 ? -6.115 7.615 -11.765 1.00 91.06 107 ARG A N 1
ATOM 831 C CA . ARG A 1 107 ? -6.547 6.219 -11.620 1.00 91.06 107 ARG A CA 1
ATOM 832 C C . ARG A 1 107 ? -5.354 5.299 -11.439 1.00 91.06 107 ARG A C 1
ATOM 834 O O . ARG A 1 107 ? -4.398 5.363 -12.207 1.00 91.06 107 ARG A O 1
ATOM 841 N N . LEU A 1 108 ? -5.450 4.402 -10.462 1.00 92.44 108 LEU A N 1
ATOM 842 C CA . LEU A 1 108 ? -4.382 3.470 -10.116 1.00 92.44 108 LEU A CA 1
ATOM 843 C C . LEU A 1 108 ? -3.918 2.629 -11.314 1.00 92.44 108 LEU A C 1
ATOM 845 O O . LEU A 1 108 ? -2.727 2.551 -11.611 1.00 92.44 108 LEU A O 1
ATOM 849 N N . THR A 1 109 ? -4.872 2.086 -12.063 1.00 92.25 109 THR A N 1
ATOM 850 C CA . THR A 1 109 ? -4.629 1.243 -13.240 1.00 92.25 109 THR A CA 1
ATOM 851 C C . THR A 1 109 ? -3.904 1.958 -14.382 1.00 92.25 109 THR A C 1
ATOM 853 O O . THR A 1 109 ? -3.272 1.300 -15.196 1.00 92.25 109 THR A O 1
ATOM 856 N N . GLU A 1 110 ? -3.963 3.291 -14.458 1.00 92.50 110 GLU A N 1
ATOM 857 C CA . GLU A 1 110 ? -3.256 4.080 -15.483 1.00 92.50 110 GLU A CA 1
ATOM 858 C C . GLU A 1 110 ? -1.785 4.326 -15.126 1.00 92.50 110 GLU A C 1
ATOM 860 O O . GLU A 1 110 ? -1.018 4.829 -15.947 1.00 92.50 110 GLU A O 1
ATOM 865 N N . LYS A 1 111 ? -1.398 4.028 -13.882 1.00 93.44 111 LYS A N 1
ATOM 866 C CA . LYS A 1 111 ? -0.078 4.341 -13.333 1.00 93.44 111 LYS A CA 1
ATOM 867 C C . LYS A 1 111 ? 0.780 3.108 -13.070 1.00 93.44 111 LYS A C 1
ATOM 869 O O . LYS A 1 111 ? 2.002 3.234 -13.051 1.00 93.44 111 LYS A O 1
ATOM 874 N N . ILE A 1 112 ? 0.171 1.935 -12.891 1.00 95.62 112 ILE A N 1
ATOM 875 C CA . ILE A 1 112 ? 0.906 0.676 -12.727 1.00 95.62 112 ILE A CA 1
ATOM 876 C C . ILE A 1 112 ? 1.819 0.425 -13.936 1.00 95.62 112 ILE A C 1
ATOM 878 O O . ILE A 1 11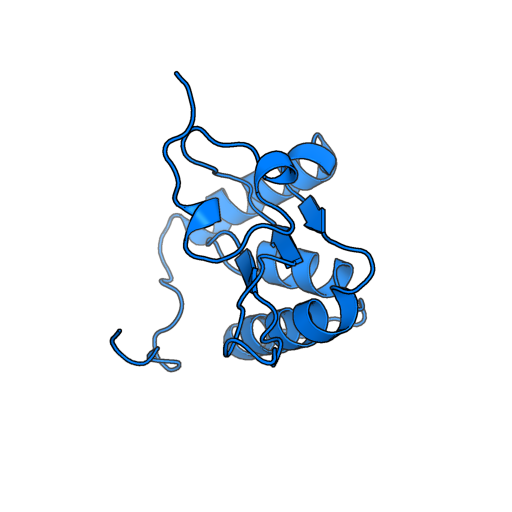2 ? 1.420 0.560 -15.089 1.00 95.62 112 ILE A O 1
ATOM 882 N N . GLY A 1 113 ? 3.064 0.055 -13.649 1.00 94.62 113 GLY A N 1
ATOM 883 C CA . GLY A 1 113 ? 4.127 -0.214 -14.611 1.00 94.62 113 GLY A CA 1
ATOM 884 C C . GLY A 1 113 ? 4.929 1.010 -15.046 1.00 94.62 113 GLY A C 1
ATOM 885 O O . GLY A 1 113 ? 6.000 0.827 -15.621 1.00 94.62 113 GLY A O 1
ATOM 886 N N . LEU A 1 114 ? 4.468 2.229 -14.752 1.00 94.81 114 LEU A N 1
ATOM 887 C CA . LEU A 1 114 ? 5.209 3.450 -15.064 1.00 94.81 114 LEU A CA 1
ATOM 888 C C . LEU A 1 114 ? 6.378 3.654 -14.095 1.00 94.81 114 LEU A C 1
ATOM 890 O O . LEU A 1 114 ? 6.266 3.358 -12.906 1.00 94.81 114 LEU A O 1
ATOM 894 N N . ASP A 1 115 ? 7.479 4.205 -14.604 1.00 92.94 115 ASP A N 1
ATOM 895 C CA . ASP A 1 115 ? 8.600 4.661 -13.781 1.00 92.94 115 ASP A CA 1
ATOM 896 C C . ASP A 1 115 ? 8.270 5.942 -12.993 1.00 92.94 115 ASP A C 1
ATOM 898 O O . ASP A 1 115 ? 7.244 6.601 -13.202 1.00 92.94 115 ASP A O 1
ATOM 902 N N . MET A 1 116 ? 9.181 6.322 -12.096 1.00 87.62 116 MET A N 1
ATOM 903 C CA . MET A 1 116 ? 9.040 7.505 -11.248 1.00 87.62 116 MET A CA 1
ATOM 904 C C . MET A 1 116 ? 8.886 8.820 -12.015 1.00 87.62 116 MET A C 1
ATOM 906 O O . MET A 1 116 ? 8.245 9.734 -11.506 1.00 87.62 116 MET A O 1
ATOM 910 N N . LEU A 1 117 ? 9.423 8.965 -13.223 1.00 87.06 117 LEU A N 1
ATOM 911 C CA . LEU A 1 117 ? 9.231 10.194 -13.992 1.00 87.06 117 LEU A CA 1
ATOM 912 C C . LEU A 1 117 ? 7.853 10.200 -14.666 1.00 87.06 117 LEU A C 1
ATOM 914 O O . LEU A 1 117 ? 7.135 11.201 -14.644 1.00 87.06 117 LEU A O 1
ATOM 918 N N . ALA A 1 118 ? 7.465 9.073 -15.257 1.00 88.19 118 ALA A N 1
ATOM 919 C CA . ALA A 1 118 ? 6.214 8.902 -15.976 1.00 88.19 118 ALA A CA 1
ATOM 920 C C . ALA A 1 118 ? 4.993 8.929 -15.045 1.00 88.19 118 ALA A C 1
ATOM 922 O O . ALA A 1 118 ? 3.974 9.524 -15.405 1.00 88.19 118 ALA A O 1
ATOM 923 N N . VAL A 1 119 ? 5.095 8.363 -13.838 1.00 87.75 119 VAL A N 1
ATOM 924 C CA . VAL A 1 119 ? 3.988 8.333 -12.869 1.00 87.75 119 VAL A CA 1
ATOM 925 C C . VAL A 1 119 ? 3.556 9.745 -12.443 1.00 87.75 119 VAL A C 1
ATOM 927 O O . VAL A 1 119 ? 2.357 9.997 -12.297 1.00 87.75 119 VAL A O 1
ATOM 930 N N . HIS A 1 120 ? 4.500 10.692 -12.376 1.00 85.12 120 HIS A N 1
ATOM 931 C CA . HIS A 1 120 ? 4.275 12.094 -11.995 1.00 85.12 120 HIS A CA 1
ATOM 932 C C . HIS A 1 120 ? 3.824 13.004 -13.143 1.00 85.12 120 HIS A C 1
ATOM 934 O O . HIS A 1 120 ? 3.538 14.181 -12.908 1.00 85.12 120 HIS A O 1
ATOM 940 N N . LYS A 1 121 ? 3.752 12.507 -14.387 1.00 85.31 121 LYS A N 1
ATOM 941 C CA . LYS A 1 121 ? 3.244 13.325 -15.495 1.00 85.31 121 LYS A CA 1
ATOM 942 C C . LYS A 1 121 ? 1.816 13.805 -15.187 1.00 85.31 121 LYS A C 1
ATOM 944 O O . LYS A 1 121 ? 1.033 13.017 -14.637 1.00 85.31 121 LYS A O 1
ATOM 949 N N . PRO A 1 122 ? 1.474 15.060 -15.550 1.00 80.75 122 PRO A N 1
ATOM 950 C CA . PRO A 1 122 ? 0.151 15.617 -15.310 1.00 80.75 122 PRO A CA 1
ATOM 951 C C . PRO A 1 122 ? -0.944 14.689 -15.816 1.00 80.75 122 PRO A C 1
ATOM 953 O O . PRO A 1 122 ? -0.826 14.094 -16.889 1.00 80.75 122 PRO A O 1
ATOM 956 N N . VAL A 1 123 ? -2.014 14.581 -15.039 1.00 77.06 123 VAL A N 1
ATOM 957 C CA . VAL A 1 123 ? -3.215 13.880 -15.481 1.00 77.06 123 VAL A CA 1
ATOM 958 C C . VAL A 1 123 ? -3.981 14.822 -16.401 1.00 77.06 123 VAL A C 1
ATOM 960 O O . VAL A 1 123 ? -4.107 16.011 -16.097 1.00 77.06 123 VAL A O 1
ATOM 963 N N . ALA A 1 124 ? -4.441 14.311 -17.542 1.00 72.31 124 ALA A N 1
ATOM 964 C CA . ALA A 1 124 ? -5.289 15.081 -18.442 1.00 72.31 124 ALA A CA 1
ATOM 965 C C . ALA A 1 124 ? -6.579 15.505 -17.713 1.00 72.31 124 ALA A C 1
ATOM 967 O O . ALA A 1 124 ? -7.119 14.733 -16.918 1.00 72.31 124 ALA A O 1
ATOM 968 N N . LEU A 1 125 ? -7.011 16.748 -17.951 1.00 57.53 125 LEU A N 1
ATOM 969 C CA . LEU A 1 125 ? -8.231 17.329 -17.378 1.00 57.53 125 LEU A CA 1
ATOM 970 C C . LEU A 1 125 ? -9.499 16.683 -17.943 1.00 57.53 125 LEU A C 1
ATOM 972 O O . LEU A 1 125 ? -9.504 16.371 -19.155 1.00 57.53 125 LEU A O 1
#

Foldseek 3Di:
DDDQDLVCRADDDPCWVVLLVLLVVCCVPPVVFQKDFDPPQFVQQQVVLCSQQVSLVHDDPDGGSVSNSVSCSSGNDWDWTWDWDQDPVGTWTFTGITRHSDDDQDTPVVRHRDTPVRNPPDDDD

Mean predicted aligned error: 3.54 Å

Radius of gyration: 14.78 Å; Cα contacts (8 Å, |Δi|>4): 177; chains: 1; bounding box: 39×33×34 Å

Nearest PDB structures (foldseek):
  8wu2-assembly1_A  TM=2.298E-01  e=2.200E+00  Amblyomma virus GXTV108
  7d6n-assembly1_E  TM=2.127E-01  e=2.982E+00  Tick-borne encephalitis virus
  8wu2-assembly1_B  TM=1.913E-01  e=5.479E+00  Amblyomma virus GXTV108
  8wim-assembly1_A  TM=1.949E-01  e=9.473E+00  Jingmen tick virus

pLDDT: mean 94.02, std 7.01, range [54.66, 98.81]

Secondary structure (DSSP, 8-state):
-PPP-GGG-S--STTHHHHHHHHHHHHHH-HHHHEEE-TT-HHHHHHHHHHHHHHTT---S--THHHHHHHHTTSSS-EEEEPPEEETTEEE--EEEEE-SS-SS--GGGTTT--HHHHTSPPP-